Protein AF-A0A9P6A1K6-F1 (afdb_monomer)

pLDDT: mean 85.77, std 7.48, range [59.31, 94.5]

Structure (mmCIF, N/CA/C/O backbone):
data_AF-A0A9P6A1K6-F1
#
_entry.id   AF-A0A9P6A1K6-F1
#
loop_
_atom_site.group_PDB
_atom_site.id
_atom_site.type_symbol
_atom_site.label_atom_id
_atom_site.label_alt_id
_atom_site.label_comp_id
_atom_site.label_asym_id
_atom_site.label_entity_id
_atom_site.label_seq_id
_atom_site.pdbx_PDB_ins_code
_atom_site.Cartn_x
_atom_site.Cartn_y
_atom_site.Cartn_z
_atom_site.occupancy
_atom_site.B_iso_or_equiv
_atom_site.auth_seq_id
_atom_site.auth_comp_id
_atom_site.auth_asym_id
_atom_site.auth_atom_id
_atom_site.pdbx_PDB_model_num
ATOM 1 N N . ASN A 1 1 ? -10.430 0.995 -5.523 1.00 59.31 1 ASN A N 1
ATOM 2 C CA . ASN A 1 1 ? -11.900 1.054 -5.713 1.00 59.31 1 ASN A CA 1
ATOM 3 C C . ASN A 1 1 ? -12.663 -0.144 -5.163 1.00 59.31 1 ASN A C 1
ATOM 5 O O . ASN A 1 1 ? -13.400 0.080 -4.221 1.00 59.31 1 ASN A O 1
ATOM 9 N N . ASN A 1 2 ? -12.491 -1.388 -5.627 1.00 66.38 2 ASN A N 1
ATOM 10 C CA . ASN A 1 2 ? -13.352 -2.504 -5.169 1.00 66.38 2 ASN A CA 1
ATOM 11 C C . ASN A 1 2 ? -13.404 -2.701 -3.638 1.00 66.38 2 ASN A C 1
ATOM 13 O O . ASN A 1 2 ? -14.493 -2.861 -3.090 1.00 66.38 2 ASN A O 1
ATOM 17 N N . LEU A 1 3 ? -12.265 -2.576 -2.944 1.00 67.25 3 LEU A N 1
ATOM 18 C CA . LEU A 1 3 ? -12.184 -2.677 -1.479 1.00 67.25 3 LEU A CA 1
ATOM 19 C C . LEU A 1 3 ? -12.975 -1.579 -0.734 1.00 67.25 3 LEU A C 1
ATOM 21 O O . LEU A 1 3 ? -13.495 -1.825 0.346 1.00 67.25 3 LEU A O 1
ATOM 25 N N . PHE A 1 4 ? -13.099 -0.390 -1.332 1.00 63.16 4 PHE A N 1
ATOM 26 C CA . PHE A 1 4 ? -13.762 0.793 -0.759 1.00 63.16 4 PHE A CA 1
ATOM 27 C C . PHE A 1 4 ? -15.208 0.963 -1.260 1.00 63.16 4 PHE A C 1
ATOM 29 O O . PHE A 1 4 ? -15.877 1.940 -0.943 1.00 63.16 4 PHE A O 1
ATOM 36 N N . THR A 1 5 ? -15.704 0.011 -2.055 1.00 66.56 5 THR A N 1
ATOM 37 C CA . THR A 1 5 ? -17.089 -0.021 -2.554 1.00 66.56 5 THR A CA 1
ATOM 38 C C . THR A 1 5 ? -17.897 -1.097 -1.824 1.00 66.56 5 THR A C 1
ATOM 40 O O . THR A 1 5 ? -17.340 -1.851 -1.031 1.00 66.56 5 THR A O 1
ATOM 43 N N . GLY A 1 6 ? -19.213 -1.172 -2.062 1.00 62.38 6 GLY A N 1
ATOM 44 C CA . GLY A 1 6 ? -20.190 -1.937 -1.262 1.00 62.38 6 GLY A CA 1
ATOM 45 C C . GLY A 1 6 ? -19.872 -3.408 -0.940 1.00 62.38 6 GLY A C 1
ATOM 46 O O . GLY A 1 6 ? -20.467 -3.945 -0.013 1.00 62.38 6 GLY A O 1
ATOM 47 N N . VAL A 1 7 ? -18.919 -4.039 -1.634 1.00 68.06 7 VAL A N 1
ATOM 48 C CA . VAL A 1 7 ? -18.429 -5.396 -1.338 1.00 68.06 7 VAL A CA 1
ATOM 49 C C . VAL A 1 7 ? -17.591 -5.440 -0.046 1.00 68.06 7 VAL A C 1
ATOM 51 O O . VAL A 1 7 ? -17.625 -6.446 0.654 1.00 68.06 7 VAL A O 1
ATOM 54 N N . ARG A 1 8 ? -16.876 -4.355 0.311 1.00 79.31 8 ARG A N 1
ATOM 55 C CA . ARG A 1 8 ? -16.039 -4.188 1.530 1.00 79.31 8 ARG A CA 1
ATOM 56 C C . ARG A 1 8 ? -15.024 -5.310 1.807 1.00 79.31 8 ARG A C 1
ATOM 58 O O . ARG A 1 8 ? -14.459 -5.379 2.900 1.00 79.31 8 ARG A O 1
ATOM 65 N N . GLN A 1 9 ? -14.808 -6.192 0.838 1.00 84.38 9 GLN A N 1
ATOM 66 C CA . GLN A 1 9 ? -13.976 -7.382 0.929 1.00 84.38 9 GLN A CA 1
ATOM 67 C C . GLN A 1 9 ? -13.363 -7.665 -0.443 1.00 84.38 9 GLN A C 1
ATOM 69 O O . GLN A 1 9 ? -13.991 -7.424 -1.476 1.00 84.38 9 GLN A O 1
ATOM 74 N N . LEU A 1 10 ? -12.137 -8.172 -0.456 1.00 85.94 10 LEU A N 1
ATOM 75 C CA . LEU A 1 10 ? -11.427 -8.601 -1.651 1.00 85.94 10 LEU A CA 1
ATOM 76 C C . LEU A 1 10 ? -10.762 -9.947 -1.370 1.00 85.94 10 LEU A C 1
ATOM 78 O O . LEU A 1 10 ? -10.143 -10.132 -0.325 1.00 85.94 10 LEU A O 1
ATOM 82 N N . VAL A 1 11 ? -10.912 -10.889 -2.296 1.00 85.00 11 VAL A N 1
ATOM 83 C CA . VAL A 1 11 ? -10.236 -12.186 -2.230 1.00 85.00 11 VAL A CA 1
ATOM 84 C C . VAL A 1 11 ? -8.975 -12.092 -3.075 1.00 85.00 11 VAL A C 1
ATOM 86 O O . VAL A 1 11 ? -9.041 -11.655 -4.221 1.00 85.00 11 VAL A O 1
ATOM 89 N N . LEU A 1 12 ? -7.839 -12.471 -2.496 1.00 84.88 12 LEU A N 1
ATOM 90 C CA . LEU A 1 12 ? -6.554 -12.556 -3.179 1.00 84.88 12 LEU A CA 1
ATOM 91 C C . LEU A 1 12 ? -5.970 -13.948 -2.930 1.00 84.88 12 LEU A C 1
ATOM 93 O O . LEU A 1 12 ? -5.401 -14.217 -1.867 1.00 84.88 12 LEU A O 1
ATOM 97 N N . GLY A 1 13 ? -6.160 -14.859 -3.887 1.00 83.69 13 GLY A N 1
ATOM 98 C CA . GLY A 1 13 ? -5.856 -16.278 -3.696 1.00 83.69 13 GLY A CA 1
ATOM 99 C C . GLY A 1 13 ? -6.589 -16.851 -2.475 1.00 83.69 13 GLY A C 1
ATOM 100 O O . GLY A 1 13 ? -7.814 -16.828 -2.413 1.00 83.69 13 GLY A O 1
ATOM 101 N N . ASN A 1 14 ? -5.835 -17.323 -1.477 1.00 85.88 14 ASN A N 1
ATOM 102 C CA . ASN A 1 14 ? -6.380 -17.874 -0.225 1.00 85.88 14 ASN A CA 1
ATOM 103 C C . ASN A 1 14 ? -6.541 -16.836 0.899 1.00 85.88 14 ASN A C 1
ATOM 105 O O . ASN A 1 14 ? -6.865 -17.201 2.031 1.00 85.88 14 ASN A O 1
ATOM 109 N N . HIS A 1 15 ? -6.287 -15.557 0.625 1.00 87.94 15 HIS A N 1
ATOM 110 C CA . HIS A 1 15 ? -6.389 -14.502 1.623 1.00 87.94 15 HIS A CA 1
ATOM 111 C C . HIS A 1 15 ? -7.641 -13.662 1.406 1.00 87.94 15 HIS A C 1
ATOM 113 O 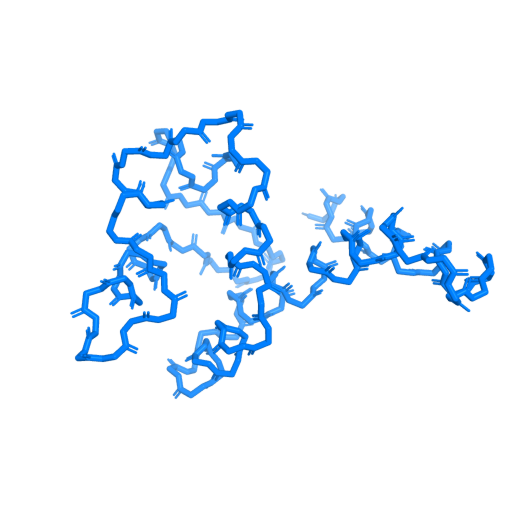O . HIS A 1 15 ? -7.945 -13.258 0.283 1.00 87.94 15 HIS A O 1
ATOM 119 N N . LEU A 1 16 ? -8.336 -13.356 2.502 1.00 87.38 16 LEU A N 1
ATOM 120 C CA . LEU A 1 16 ? -9.424 -12.391 2.493 1.00 87.38 16 LEU A CA 1
ATOM 121 C C . LEU A 1 16 ? -8.936 -11.060 3.057 1.00 87.38 16 LEU A C 1
ATOM 123 O O . LEU A 1 16 ? -8.349 -11.008 4.138 1.00 87.38 16 LEU A O 1
ATOM 127 N N . ILE A 1 17 ? -9.183 -9.999 2.304 1.00 90.88 17 ILE A N 1
ATOM 128 C CA . ILE A 1 17 ? -8.801 -8.634 2.630 1.00 90.88 17 ILE A CA 1
ATOM 129 C C . ILE A 1 17 ? -10.082 -7.868 2.915 1.00 90.88 17 ILE A C 1
ATOM 131 O O . ILE A 1 17 ? -10.987 -7.838 2.084 1.00 90.88 17 ILE A O 1
ATOM 135 N N . TYR A 1 18 ? -10.168 -7.248 4.084 1.00 90.38 18 TYR A N 1
ATOM 136 C CA . TYR A 1 18 ? -11.351 -6.517 4.517 1.00 90.38 18 TYR A CA 1
ATOM 137 C C . TYR A 1 18 ? -11.094 -5.017 4.495 1.00 90.38 18 TYR A C 1
ATOM 139 O O . TYR A 1 18 ? -10.036 -4.547 4.907 1.00 90.38 18 TYR A O 1
ATOM 147 N N . TYR A 1 19 ? -12.113 -4.253 4.113 1.00 88.75 19 TYR A N 1
ATOM 148 C CA . TYR A 1 19 ? -12.115 -2.798 4.252 1.00 88.75 19 TYR A CA 1
ATOM 149 C C . TYR A 1 19 ? -11.799 -2.358 5.690 1.00 88.75 19 TYR A C 1
ATOM 151 O O . TYR A 1 19 ? -11.065 -1.395 5.894 1.00 88.75 19 TYR A O 1
ATOM 159 N N . GLU A 1 20 ? -12.296 -3.098 6.688 1.00 88.50 20 GLU A N 1
ATOM 160 C CA . GLU A 1 20 ? -12.071 -2.769 8.098 1.00 88.50 20 GLU A CA 1
ATOM 161 C C . GLU A 1 20 ? -10.585 -2.788 8.477 1.00 88.50 20 GLU A C 1
ATOM 163 O O . GLU A 1 20 ? -10.167 -1.974 9.290 1.00 88.50 20 GLU A O 1
ATOM 168 N N . GLN A 1 21 ? -9.775 -3.646 7.843 1.00 90.06 21 GLN A N 1
ATOM 169 C CA . GLN A 1 21 ? -8.334 -3.696 8.100 1.00 90.06 21 GLN A CA 1
ATOM 170 C C . GLN A 1 21 ? -7.632 -2.416 7.658 1.00 90.06 21 GLN A C 1
ATOM 172 O O . GLN A 1 21 ? -6.684 -2.005 8.309 1.00 90.06 21 GLN A O 1
ATOM 177 N N . VAL A 1 22 ? -8.087 -1.788 6.569 1.00 88.50 22 VAL A N 1
ATOM 178 C CA . VAL A 1 22 ? -7.560 -0.496 6.102 1.00 88.50 22 VAL 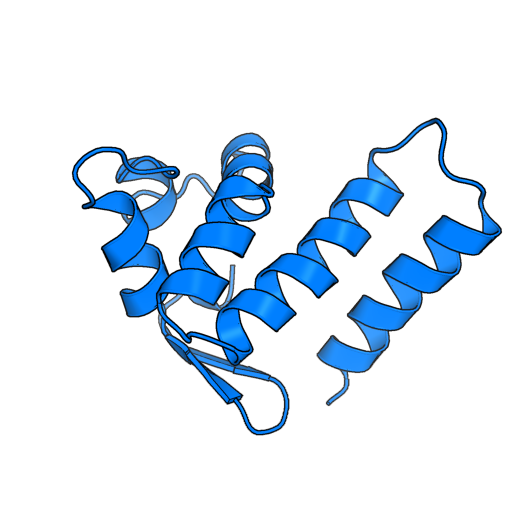A CA 1
ATOM 179 C C . VAL A 1 22 ? -8.125 0.640 6.948 1.00 88.50 22 VAL A C 1
ATOM 181 O O . VAL A 1 22 ? -7.400 1.553 7.335 1.00 88.50 22 VAL A O 1
ATOM 184 N N . ARG A 1 23 ? -9.411 0.559 7.303 1.00 89.31 23 ARG A N 1
ATOM 185 C CA . ARG A 1 23 ? -10.061 1.534 8.179 1.00 89.31 23 ARG A CA 1
ATOM 186 C C . ARG A 1 23 ? -9.386 1.617 9.540 1.00 89.31 23 ARG A C 1
ATOM 188 O O . ARG A 1 23 ? -9.132 2.726 9.992 1.00 89.31 23 ARG A O 1
ATOM 195 N N . SER A 1 24 ? -9.028 0.495 10.162 1.00 87.88 24 SER A N 1
ATOM 196 C CA . SER A 1 24 ? -8.319 0.506 11.445 1.00 87.88 24 SER A CA 1
ATOM 197 C C . SER A 1 24 ? -6.974 1.234 11.374 1.00 87.88 24 SER A C 1
ATOM 199 O O . SER A 1 24 ? -6.609 1.893 12.342 1.00 87.88 24 SER A O 1
ATOM 201 N N . MET A 1 25 ? -6.278 1.200 10.229 1.00 86.56 25 MET A N 1
ATOM 202 C CA . MET A 1 25 ? -4.999 1.909 10.055 1.00 86.56 25 MET A CA 1
ATOM 203 C C . MET A 1 25 ? -5.166 3.427 10.150 1.00 86.56 25 MET A C 1
ATOM 205 O O . MET A 1 25 ? -4.327 4.104 10.736 1.00 86.56 25 MET A O 1
ATOM 209 N N . ALA A 1 26 ? -6.271 3.959 9.618 1.00 87.69 26 ALA A N 1
ATOM 210 C CA . ALA A 1 26 ? -6.558 5.393 9.622 1.00 87.69 26 ALA A CA 1
ATOM 211 C C . ALA A 1 26 ? -6.944 5.949 11.009 1.00 87.69 26 ALA A C 1
ATOM 213 O O . ALA A 1 26 ? -6.959 7.163 11.199 1.00 87.69 26 ALA A O 1
ATOM 214 N N . TYR A 1 27 ? -7.261 5.080 11.977 1.00 86.69 27 TYR A N 1
ATOM 215 C CA . TYR A 1 27 ? -7.646 5.461 13.344 1.00 86.69 27 TYR A CA 1
ATOM 216 C C . TYR A 1 27 ? -6.556 5.191 14.398 1.00 86.69 27 TYR A C 1
ATOM 218 O O . TYR A 1 27 ? -6.809 5.359 15.592 1.00 86.69 27 TYR A O 1
ATOM 226 N N . ASN A 1 28 ? -5.352 4.787 13.986 1.00 82.12 28 ASN A N 1
ATOM 227 C CA . ASN A 1 28 ? -4.217 4.619 14.897 1.00 82.12 28 ASN A CA 1
ATOM 228 C C . ASN A 1 28 ? -3.718 5.962 15.466 1.00 82.12 28 ASN A C 1
ATOM 230 O O . ASN A 1 28 ? -4.063 7.028 14.964 1.00 82.12 28 ASN A O 1
ATOM 234 N N . GLN A 1 29 ? -2.902 5.914 16.530 1.00 70.12 29 GLN A N 1
ATOM 235 C CA . GLN A 1 29 ? -2.356 7.118 17.187 1.00 70.12 29 GLN A CA 1
ATOM 236 C C . GLN A 1 29 ? -1.463 7.968 16.270 1.00 70.12 29 GLN A C 1
ATOM 238 O O . GLN A 1 29 ? -1.460 9.188 16.412 1.00 70.12 29 GLN A O 1
ATOM 243 N N . ASP A 1 30 ? -0.748 7.333 15.340 1.00 75.75 30 ASP A N 1
ATOM 244 C CA . ASP A 1 30 ? 0.017 7.986 14.274 1.00 75.75 30 ASP A CA 1
ATOM 245 C C . ASP A 1 30 ? -0.362 7.319 12.943 1.00 75.75 30 ASP A C 1
ATOM 247 O O . ASP A 1 30 ? 0.266 6.339 12.529 1.00 75.75 30 ASP A O 1
ATOM 251 N N . PRO A 1 31 ? -1.507 7.705 12.355 1.00 75.88 31 PRO A N 1
ATOM 252 C CA . PRO A 1 31 ? -2.083 6.948 11.268 1.00 75.88 31 PRO A CA 1
ATOM 253 C C . PRO A 1 31 ? -1.367 7.301 9.954 1.00 75.88 31 PRO A C 1
ATOM 255 O O . PRO A 1 31 ? -1.340 8.467 9.555 1.00 75.88 31 PRO A O 1
ATOM 258 N N . PRO A 1 32 ? -0.849 6.303 9.220 1.00 74.44 32 PRO A N 1
ATOM 259 C CA . PRO A 1 32 ? -0.249 6.516 7.899 1.00 74.44 32 PRO A CA 1
ATOM 260 C C . PRO A 1 32 ? -1.266 6.936 6.820 1.00 74.44 32 PRO A C 1
ATOM 262 O O . PRO A 1 32 ? -0.883 7.291 5.705 1.00 74.44 32 PRO A O 1
ATOM 265 N N . LEU A 1 33 ? -2.563 6.894 7.142 1.00 85.88 33 LEU A N 1
ATOM 266 C CA . LEU A 1 33 ? -3.674 7.290 6.281 1.00 85.88 33 LEU A CA 1
ATOM 267 C C . LEU A 1 33 ? -4.577 8.286 6.986 1.00 85.88 33 LEU A C 1
ATOM 269 O O . LEU A 1 33 ? -4.882 8.136 8.169 1.00 85.88 33 LEU A O 1
ATOM 273 N N . TYR A 1 34 ? -5.099 9.255 6.240 1.00 85.44 34 TYR A N 1
ATOM 274 C CA . TYR A 1 34 ? -6.144 10.110 6.776 1.00 85.44 34 TYR A CA 1
ATOM 275 C C . TYR A 1 34 ? -7.477 9.364 6.796 1.00 85.44 34 TYR A C 1
ATOM 277 O O . TYR A 1 34 ? -7.816 8.632 5.871 1.00 85.44 34 TYR A O 1
ATOM 285 N N . VAL A 1 35 ? -8.306 9.623 7.809 1.00 85.81 35 VAL A N 1
ATOM 286 C CA . VAL A 1 35 ? -9.683 9.093 7.872 1.00 85.81 35 VAL A CA 1
ATOM 287 C C . VAL A 1 35 ? -10.474 9.438 6.603 1.00 85.81 35 VAL A C 1
ATOM 289 O O . VAL A 1 35 ? -11.302 8.654 6.142 1.00 85.81 35 VAL A O 1
ATOM 292 N N . TRP A 1 36 ? -10.195 10.598 6.002 1.00 85.44 36 TRP A N 1
ATOM 293 C CA . TRP A 1 36 ? -10.826 11.030 4.755 1.00 85.44 36 TRP A CA 1
ATOM 294 C C . TRP A 1 36 ? -10.393 10.197 3.546 1.00 85.44 36 TRP A C 1
ATOM 296 O O . TRP A 1 36 ? -11.231 9.959 2.683 1.00 85.44 36 TRP A O 1
ATOM 306 N N . ASP A 1 37 ? -9.166 9.667 3.535 1.00 84.12 37 ASP A N 1
ATOM 307 C CA . ASP A 1 37 ? -8.683 8.758 2.484 1.00 84.12 37 ASP A CA 1
ATOM 308 C C . ASP A 1 37 ? -9.441 7.413 2.498 1.00 84.12 37 ASP A C 1
ATOM 310 O O . ASP A 1 37 ? -9.369 6.650 1.538 1.00 84.12 37 ASP A O 1
ATOM 314 N N . VAL A 1 38 ? -10.180 7.108 3.574 1.00 84.12 38 VAL A N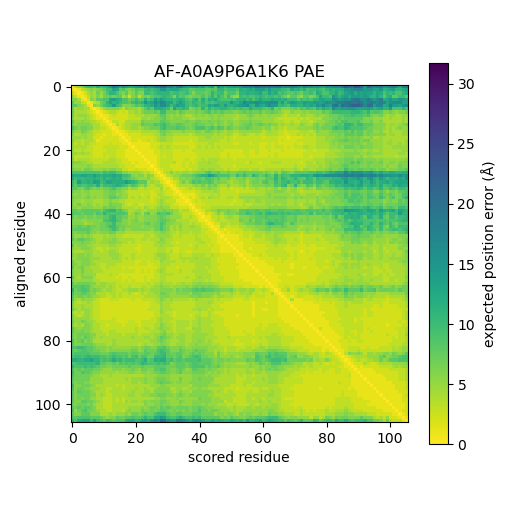 1
ATOM 315 C CA . VAL A 1 38 ? -10.892 5.834 3.751 1.00 84.12 38 VAL A CA 1
ATOM 316 C C . VAL A 1 38 ? -12.415 6.005 3.751 1.00 84.12 38 VAL A C 1
ATOM 318 O O . VAL A 1 38 ? -13.102 5.328 2.989 1.00 84.12 38 VAL A O 1
ATOM 321 N N . GLU A 1 39 ? -12.969 6.906 4.572 1.00 82.88 39 GLU A N 1
ATOM 322 C CA . GLU A 1 39 ? -14.428 7.057 4.733 1.00 82.88 39 GLU A CA 1
ATOM 323 C C . GLU A 1 39 ? -15.073 8.021 3.728 1.00 82.88 39 GLU A C 1
ATOM 325 O O . GLU A 1 39 ? -16.249 7.869 3.391 1.00 82.88 39 GLU A O 1
ATOM 330 N N . LYS A 1 40 ? -14.323 9.019 3.251 1.00 81.69 40 LYS A N 1
ATOM 331 C CA . LYS A 1 40 ? -14.768 10.009 2.258 1.00 81.69 40 LYS A CA 1
ATOM 332 C C . LYS A 1 40 ? -13.804 10.043 1.082 1.00 81.69 40 LYS A C 1
ATOM 334 O O . LYS A 1 40 ? -13.385 11.116 0.656 1.00 81.69 40 LYS A O 1
ATOM 339 N N . LEU A 1 41 ? -13.463 8.850 0.600 1.00 78.19 41 LEU A N 1
ATOM 340 C CA . LEU A 1 41 ? -12.521 8.672 -0.491 1.00 78.19 41 LEU A CA 1
ATOM 341 C C . LEU A 1 41 ? -12.947 9.524 -1.692 1.00 78.19 41 LEU A C 1
ATOM 343 O O . LEU A 1 41 ? -13.984 9.272 -2.313 1.00 78.19 41 LEU A O 1
ATOM 347 N N . ASP A 1 42 ? -12.127 10.518 -2.019 1.00 80.81 42 ASP A N 1
ATOM 348 C CA . ASP A 1 42 ? -12.201 11.181 -3.308 1.00 80.81 42 ASP A CA 1
ATOM 349 C C . ASP A 1 42 ? -11.602 10.233 -4.349 1.00 80.81 42 ASP A C 1
ATOM 351 O O . ASP A 1 42 ? -10.395 10.004 -4.393 1.00 80.81 42 ASP A O 1
ATOM 355 N N . HIS A 1 43 ? -12.460 9.641 -5.178 1.00 77.62 43 HIS A N 1
ATOM 356 C CA . HIS A 1 43 ? -12.041 8.693 -6.212 1.00 77.62 43 HIS A CA 1
ATOM 357 C C . HIS A 1 43 ? -11.175 9.327 -7.313 1.00 77.62 43 HIS A C 1
ATOM 359 O O . HIS A 1 43 ? -10.688 8.592 -8.172 1.00 77.62 43 HIS A O 1
ATOM 365 N N . GLN A 1 44 ? -11.022 10.654 -7.316 1.00 81.44 44 GLN A N 1
ATOM 366 C CA . GLN A 1 44 ? -10.144 11.394 -8.218 1.00 81.44 44 GLN A CA 1
ATOM 367 C C . GLN A 1 44 ? -8.830 11.828 -7.548 1.00 81.44 44 GLN A C 1
ATOM 369 O O . GLN A 1 44 ? -7.946 12.323 -8.246 1.00 81.44 44 GLN A O 1
ATOM 374 N N . ASP A 1 45 ? -8.674 11.648 -6.228 1.00 82.75 45 ASP A N 1
ATOM 375 C CA . ASP A 1 45 ? -7.421 11.954 -5.533 1.00 82.75 45 ASP A CA 1
ATOM 376 C C . ASP A 1 45 ? -6.421 10.800 -5.681 1.00 82.75 45 ASP A C 1
ATOM 378 O O . ASP A 1 45 ? -6.330 9.895 -4.847 1.00 82.75 45 ASP A O 1
ATOM 382 N N . ASP A 1 46 ? -5.611 10.862 -6.735 1.00 80.31 46 ASP A N 1
ATOM 383 C CA . ASP A 1 46 ? -4.509 9.920 -6.944 1.00 80.31 46 ASP A CA 1
ATOM 384 C C . ASP A 1 46 ? -3.485 9.965 -5.793 1.00 80.31 46 ASP A C 1
ATOM 386 O O . ASP A 1 46 ? -2.817 8.966 -5.515 1.00 80.31 46 ASP A O 1
ATOM 390 N N . CYS A 1 47 ? -3.387 11.079 -5.051 1.00 82.12 47 CYS A N 1
ATOM 391 C CA . CYS A 1 47 ? -2.499 11.163 -3.893 1.00 82.12 47 CYS A CA 1
ATOM 392 C C . CYS A 1 47 ? -2.986 10.277 -2.740 1.00 82.12 47 CYS A C 1
ATOM 394 O O . CYS A 1 47 ? -2.152 9.750 -2.003 1.00 82.12 47 CYS A O 1
ATOM 396 N N . ALA A 1 48 ? -4.297 10.064 -2.588 1.00 83.25 48 ALA A N 1
ATOM 397 C CA . ALA A 1 48 ? -4.839 9.117 -1.614 1.00 83.25 48 ALA A CA 1
ATOM 398 C C . ALA A 1 48 ? -4.431 7.678 -1.955 1.00 83.25 48 ALA A C 1
ATOM 400 O O . ALA A 1 48 ? -4.059 6.911 -1.066 1.00 83.25 48 ALA A O 1
ATOM 401 N N . ALA A 1 49 ? -4.413 7.325 -3.245 1.00 82.06 49 ALA A N 1
ATOM 402 C CA . ALA A 1 49 ? -3.911 6.030 -3.697 1.00 82.06 49 ALA A CA 1
ATOM 403 C C . ALA A 1 49 ? -2.404 5.877 -3.426 1.00 82.06 49 ALA A C 1
ATOM 405 O O . ALA A 1 49 ? -1.986 4.839 -2.915 1.00 82.06 49 ALA A O 1
ATOM 406 N N . VAL A 1 50 ? -1.597 6.915 -3.680 1.00 84.56 50 VAL A N 1
ATOM 407 C CA . VAL A 1 50 ? -0.153 6.903 -3.362 1.00 84.56 50 VAL A CA 1
ATOM 408 C C . VAL A 1 50 ? 0.084 6.705 -1.868 1.00 84.56 50 VAL A C 1
ATOM 410 O O . VAL A 1 50 ? 0.904 5.878 -1.478 1.00 84.56 50 VAL A O 1
ATOM 413 N N . ARG A 1 51 ? -0.654 7.432 -1.020 1.00 87.94 51 ARG A N 1
ATOM 414 C CA . ARG A 1 51 ? -0.568 7.275 0.437 1.00 87.94 51 ARG A CA 1
ATOM 415 C C . ARG A 1 51 ? -0.928 5.852 0.846 1.00 87.94 51 ARG A C 1
ATOM 417 O O . ARG A 1 51 ? -0.168 5.239 1.592 1.00 87.94 51 ARG A O 1
ATOM 424 N N . LEU A 1 52 ? -2.021 5.298 0.316 1.00 88.75 52 LEU A N 1
ATOM 425 C CA . LEU A 1 52 ? -2.476 3.931 0.597 1.00 88.75 52 LEU A CA 1
ATOM 426 C C . LEU A 1 52 ? -1.403 2.882 0.301 1.00 88.75 52 LEU A C 1
ATOM 428 O O . LEU A 1 52 ? -1.162 2.023 1.142 1.00 88.75 52 LEU A O 1
ATOM 432 N N . PHE A 1 53 ? -0.729 2.985 -0.841 1.00 89.38 53 PHE A N 1
ATOM 433 C CA . PHE A 1 53 ? 0.321 2.050 -1.250 1.00 89.38 53 PHE A CA 1
ATOM 434 C C . PHE A 1 53 ? 1.728 2.428 -0.754 1.00 89.38 53 PHE A C 1
ATOM 436 O O . PHE A 1 53 ? 2.719 1.895 -1.246 1.00 89.38 53 PHE A O 1
ATOM 443 N N . SER A 1 54 ? 1.839 3.333 0.221 1.00 89.12 54 SER A N 1
ATOM 444 C CA . SER A 1 54 ? 3.130 3.710 0.798 1.00 89.12 54 SER A CA 1
ATOM 445 C C . SER A 1 54 ? 3.782 2.568 1.587 1.00 89.12 54 SER A C 1
ATOM 447 O O . SER A 1 54 ? 3.107 1.718 2.173 1.00 89.12 54 SER A O 1
ATOM 449 N N . ALA A 1 55 ? 5.115 2.599 1.674 1.00 88.94 55 ALA A N 1
ATOM 450 C CA . ALA A 1 55 ? 5.891 1.632 2.453 1.00 88.94 55 ALA A CA 1
ATOM 451 C C . ALA A 1 55 ? 5.462 1.577 3.932 1.00 88.94 55 ALA A C 1
ATOM 453 O O . ALA A 1 55 ? 5.406 0.503 4.516 1.00 88.94 55 ALA A O 1
ATOM 454 N N . VAL A 1 56 ? 5.058 2.714 4.511 1.00 90.31 56 VAL A N 1
ATOM 455 C CA . VAL A 1 56 ? 4.597 2.783 5.907 1.00 90.31 56 VAL A CA 1
ATOM 456 C C . VAL A 1 56 ? 3.333 1.939 6.122 1.00 90.31 56 VAL A C 1
ATOM 458 O O . VAL A 1 56 ? 3.217 1.229 7.119 1.00 90.31 56 VAL A O 1
ATOM 461 N N . ASN A 1 57 ? 2.395 1.964 5.170 1.00 89.44 57 ASN A N 1
ATOM 462 C CA . ASN A 1 57 ? 1.188 1.133 5.230 1.00 89.44 57 ASN A CA 1
ATOM 463 C C . ASN A 1 57 ? 1.488 -0.353 5.036 1.00 89.44 57 ASN A C 1
ATOM 465 O O . ASN A 1 57 ? 0.829 -1.201 5.644 1.00 89.44 57 ASN A O 1
ATOM 469 N N . LEU A 1 58 ? 2.476 -0.674 4.201 1.00 91.69 58 LEU A N 1
ATOM 470 C CA . LEU A 1 58 ? 2.945 -2.042 4.020 1.00 91.69 58 LEU A CA 1
ATOM 471 C C . LEU A 1 58 ? 3.552 -2.593 5.315 1.00 91.69 58 LEU A C 1
ATOM 473 O O . LEU A 1 58 ? 3.144 -3.668 5.757 1.00 91.69 58 LEU A O 1
ATOM 477 N N . ASP A 1 59 ? 4.452 -1.844 5.951 1.00 90.50 59 ASP A N 1
ATOM 478 C CA . ASP A 1 59 ? 5.073 -2.230 7.221 1.00 90.50 59 ASP A CA 1
ATOM 479 C C . ASP A 1 59 ? 4.014 -2.435 8.306 1.00 90.50 59 ASP A C 1
ATOM 481 O O . ASP A 1 59 ? 3.987 -3.469 8.974 1.00 90.50 59 ASP A O 1
ATOM 485 N N . HIS A 1 60 ? 3.047 -1.522 8.400 1.00 89.50 60 HIS A N 1
ATOM 486 C CA . HIS A 1 60 ? 1.948 -1.654 9.349 1.00 89.50 60 HIS A CA 1
ATOM 487 C C . HIS A 1 60 ? 1.075 -2.899 9.089 1.00 89.50 60 HIS A C 1
ATOM 489 O O . HIS A 1 60 ? 0.660 -3.592 10.025 1.00 89.50 60 HIS A O 1
ATOM 495 N N . ALA A 1 61 ? 0.809 -3.233 7.820 1.00 90.50 61 ALA A N 1
ATOM 496 C CA . ALA A 1 61 ? 0.091 -4.456 7.460 1.00 90.50 61 ALA A CA 1
ATOM 497 C C . ALA A 1 61 ? 0.869 -5.726 7.858 1.00 90.50 61 ALA A C 1
ATOM 499 O O . ALA A 1 61 ? 0.252 -6.718 8.262 1.00 90.50 61 ALA A O 1
ATOM 500 N N . ILE A 1 62 ? 2.203 -5.694 7.773 1.00 90.94 62 ILE A N 1
ATOM 501 C CA . ILE A 1 62 ? 3.090 -6.782 8.204 1.00 90.94 62 ILE A CA 1
ATOM 502 C C . ILE A 1 62 ? 3.068 -6.918 9.731 1.00 90.94 62 ILE A C 1
ATOM 504 O O . ILE A 1 62 ? 2.865 -8.025 10.233 1.00 90.94 62 ILE A O 1
ATOM 508 N N . GLU A 1 63 ? 3.201 -5.815 10.470 1.00 90.31 63 GLU A N 1
ATOM 509 C CA . GLU A 1 63 ? 3.158 -5.795 11.940 1.00 90.31 63 GLU A CA 1
ATOM 510 C C . GLU A 1 63 ? 1.837 -6.347 12.488 1.00 90.31 63 GLU A C 1
ATOM 512 O O . GLU A 1 63 ? 1.821 -7.137 13.433 1.00 90.31 63 GLU A O 1
ATOM 517 N N . CYS A 1 64 ? 0.720 -6.008 11.842 1.00 86.62 64 CYS A N 1
ATOM 518 C CA . CYS A 1 64 ? -0.608 -6.508 12.196 1.00 86.62 64 CYS A CA 1
ATOM 519 C C . CYS A 1 64 ? -0.884 -7.942 11.701 1.00 86.62 64 CYS A C 1
ATOM 521 O O . CYS A 1 64 ? -2.002 -8.437 11.841 1.00 86.62 64 CYS A O 1
ATOM 523 N N . SER A 1 65 ? 0.106 -8.631 11.118 1.00 88.38 65 SER A N 1
ATOM 524 C CA . SER A 1 65 ? -0.024 -9.991 10.570 1.00 88.38 65 SER A CA 1
ATOM 525 C C . SER A 1 65 ? -1.130 -10.135 9.512 1.00 88.38 65 SER A C 1
ATOM 527 O O . SER A 1 65 ? -1.699 -11.211 9.315 1.00 88.38 65 SER A O 1
ATOM 529 N N . HIS A 1 66 ? -1.433 -9.061 8.781 1.00 89.44 66 HIS A N 1
ATOM 530 C CA . HIS A 1 66 ? -2.406 -9.057 7.694 1.00 89.44 66 HIS A CA 1
ATOM 531 C C . HIS A 1 66 ? -1.737 -9.447 6.371 1.00 89.44 66 HIS A C 1
ATOM 533 O O . HIS A 1 66 ? -1.670 -8.649 5.440 1.00 89.44 66 HIS A O 1
ATOM 539 N N . SER A 1 67 ? -1.255 -10.689 6.261 1.00 89.94 67 SER A N 1
ATOM 540 C CA . SER A 1 67 ? -0.440 -11.143 5.119 1.00 89.94 67 SER A CA 1
ATOM 541 C C . SER A 1 67 ? -1.097 -10.887 3.759 1.00 89.94 67 SER A C 1
ATOM 543 O O . SER A 1 67 ? -0.429 -10.442 2.834 1.00 89.94 67 SER A O 1
ATOM 545 N N . GLY A 1 68 ? -2.413 -11.097 3.643 1.00 91.19 68 GLY A N 1
ATOM 546 C CA . GLY A 1 68 ? -3.150 -10.806 2.409 1.00 91.19 68 GLY A CA 1
ATOM 547 C C . GLY A 1 68 ? -3.134 -9.327 2.029 1.00 91.19 68 GLY A C 1
ATOM 548 O O . GLY A 1 68 ? -2.916 -8.991 0.868 1.00 91.19 68 GLY A O 1
ATOM 549 N N . LEU A 1 69 ? -3.322 -8.444 3.012 1.00 91.38 69 LEU A N 1
ATOM 550 C CA . LEU A 1 69 ? -3.300 -6.999 2.804 1.00 91.38 69 LEU A CA 1
ATOM 551 C C . LEU A 1 69 ? -1.882 -6.503 2.498 1.00 91.38 69 LEU A C 1
ATOM 553 O O . LEU A 1 69 ? -1.719 -5.664 1.622 1.00 91.38 69 LEU A O 1
ATOM 557 N N . ALA A 1 70 ? -0.862 -7.064 3.152 1.00 92.62 70 ALA A N 1
ATOM 558 C CA . ALA A 1 70 ? 0.537 -6.759 2.863 1.00 92.62 70 ALA A CA 1
ATOM 559 C C . ALA A 1 70 ? 0.918 -7.163 1.428 1.00 92.62 70 ALA A C 1
ATOM 561 O O . ALA A 1 70 ? 1.473 -6.357 0.689 1.00 92.62 70 ALA A O 1
ATOM 562 N N . ILE A 1 71 ? 0.551 -8.376 0.991 1.00 92.12 71 ILE A N 1
ATOM 563 C CA . ILE A 1 71 ? 0.766 -8.819 -0.397 1.00 92.12 71 ILE A CA 1
ATOM 564 C C . ILE A 1 71 ? 0.026 -7.896 -1.369 1.00 92.12 71 ILE A C 1
ATOM 566 O O . ILE A 1 71 ? 0.585 -7.505 -2.390 1.00 92.12 71 ILE A O 1
ATOM 570 N N . PHE A 1 72 ? -1.213 -7.518 -1.051 1.00 91.75 72 PHE A N 1
ATOM 571 C CA . PHE A 1 72 ? -1.991 -6.595 -1.870 1.00 91.75 72 PHE A CA 1
ATOM 572 C C . PHE A 1 72 ? -1.324 -5.219 -1.990 1.00 91.75 72 PHE A C 1
ATOM 574 O O . PHE A 1 72 ? -1.171 -4.719 -3.103 1.00 91.75 72 PHE A O 1
ATOM 581 N N . PHE A 1 73 ? -0.892 -4.621 -0.877 1.00 93.19 73 PHE A N 1
ATOM 582 C CA . PHE A 1 73 ? -0.193 -3.338 -0.897 1.00 93.19 73 PHE A CA 1
ATOM 583 C C . PHE A 1 73 ? 1.117 -3.411 -1.669 1.00 93.19 73 PHE A C 1
ATOM 585 O O . PHE A 1 73 ? 1.370 -2.536 -2.489 1.00 93.19 73 PHE A O 1
ATOM 592 N N . PHE A 1 74 ? 1.896 -4.474 -1.482 1.00 92.94 74 PHE A N 1
ATOM 593 C CA . PHE A 1 74 ? 3.141 -4.669 -2.213 1.00 92.94 74 PHE A CA 1
ATOM 594 C C . PHE A 1 74 ? 2.898 -4.800 -3.722 1.00 92.94 74 PHE A C 1
ATOM 596 O O . PHE A 1 74 ? 3.393 -4.000 -4.502 1.00 92.94 74 PHE A O 1
ATOM 603 N N . VAL A 1 75 ? 2.078 -5.761 -4.155 1.00 91.88 75 VAL A N 1
ATOM 604 C CA . VAL A 1 75 ? 1.895 -6.062 -5.586 1.00 91.88 75 VAL A CA 1
ATOM 605 C C . VAL A 1 75 ? 1.320 -4.872 -6.358 1.00 91.88 75 VAL A C 1
ATOM 607 O O . VAL A 1 75 ? 1.790 -4.560 -7.453 1.00 91.88 75 VAL A O 1
ATOM 610 N N . PHE A 1 76 ? 0.297 -4.208 -5.815 1.00 90.06 76 PHE A N 1
ATOM 611 C CA . PHE A 1 76 ? -0.334 -3.077 -6.497 1.00 90.06 76 PHE A CA 1
ATOM 612 C C . PHE A 1 76 ? 0.434 -1.764 -6.303 1.00 90.06 76 PHE A C 1
ATOM 614 O O . PHE A 1 76 ? 0.400 -0.927 -7.205 1.00 90.06 76 PHE A O 1
ATOM 621 N N . GLY A 1 77 ? 1.162 -1.607 -5.194 1.00 90.88 77 GLY A N 1
ATOM 622 C CA . GLY A 1 77 ? 2.079 -0.489 -4.981 1.00 90.88 77 GLY A CA 1
ATOM 623 C C . GLY A 1 77 ? 3.249 -0.511 -5.959 1.00 90.88 77 GLY A C 1
ATOM 624 O O . GLY A 1 77 ? 3.492 0.488 -6.625 1.00 90.88 77 GLY A O 1
ATOM 625 N N . GLU A 1 7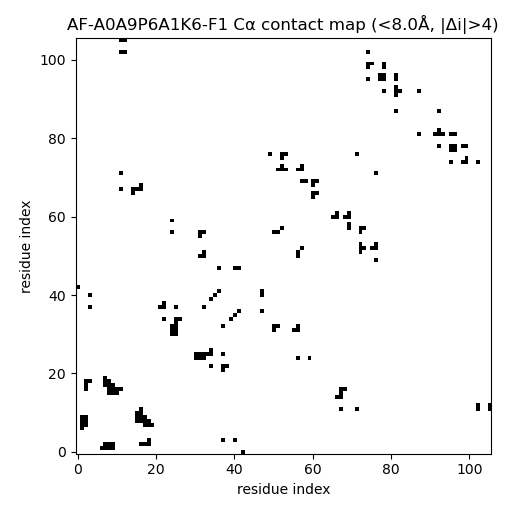8 ? 3.885 -1.668 -6.152 1.00 90.94 78 GLU A N 1
ATOM 626 C CA . GLU A 1 78 ? 4.968 -1.846 -7.132 1.00 90.94 78 GLU A CA 1
ATOM 627 C C . GLU A 1 78 ? 4.485 -1.601 -8.566 1.00 90.94 78 GLU A C 1
ATOM 629 O O . GLU A 1 78 ? 5.179 -0.983 -9.367 1.00 90.94 78 GLU A O 1
ATOM 634 N N . ALA A 1 79 ? 3.273 -2.048 -8.913 1.00 90.44 79 ALA A N 1
ATOM 635 C CA . ALA A 1 79 ? 2.708 -1.760 -10.228 1.00 90.44 79 ALA A CA 1
ATOM 636 C C . ALA A 1 79 ? 2.485 -0.258 -10.436 1.00 90.44 79 ALA A C 1
ATOM 638 O O . ALA A 1 79 ? 2.722 0.248 -11.530 1.00 90.44 79 ALA A O 1
ATOM 639 N N . TYR A 1 80 ? 2.043 0.457 -9.401 1.00 88.00 80 TYR A N 1
ATOM 640 C CA . TYR A 1 80 ? 1.884 1.904 -9.456 1.00 88.00 80 TYR A CA 1
ATOM 641 C C . TYR A 1 80 ? 3.235 2.624 -9.575 1.00 88.00 80 TYR A C 1
ATOM 643 O O . TYR A 1 80 ? 3.390 3.487 -10.441 1.00 88.00 80 TYR A O 1
ATOM 651 N N . ASP A 1 81 ? 4.228 2.225 -8.777 1.00 88.75 81 ASP A N 1
ATOM 652 C CA . ASP A 1 81 ? 5.585 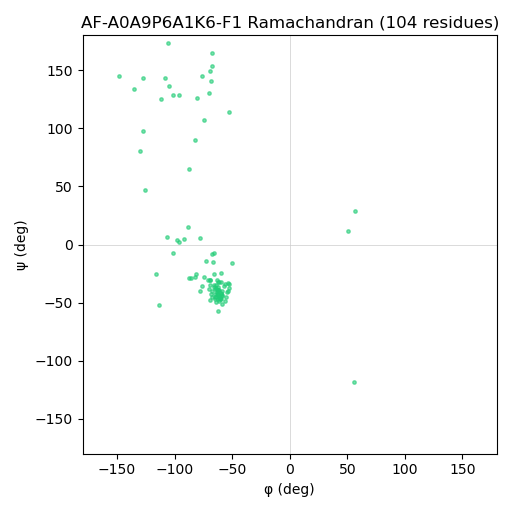2.774 -8.834 1.00 88.75 81 ASP A CA 1
ATOM 653 C C . ASP A 1 81 ? 6.243 2.516 -10.198 1.00 88.75 81 ASP A C 1
ATOM 655 O O . ASP A 1 81 ? 6.829 3.420 -10.790 1.00 88.75 81 ASP A O 1
ATOM 659 N N . ALA A 1 82 ? 6.034 1.335 -10.788 1.00 90.75 82 ALA A N 1
ATOM 660 C CA . ALA A 1 82 ? 6.482 1.021 -12.143 1.00 90.75 82 ALA A CA 1
ATOM 661 C C . ALA A 1 82 ? 5.930 1.994 -13.200 1.00 90.75 82 ALA A C 1
ATOM 663 O O . ALA A 1 82 ? 6.638 2.315 -14.155 1.00 90.75 82 ALA A O 1
ATOM 664 N N . TYR A 1 83 ? 4.687 2.463 -13.042 1.00 8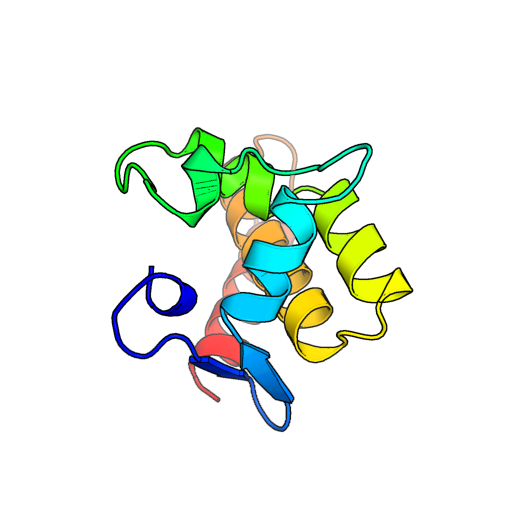6.25 83 TYR A N 1
ATOM 665 C CA . TYR A 1 83 ? 4.080 3.444 -13.946 1.00 86.25 83 TYR A CA 1
ATOM 666 C C . TYR A 1 83 ? 4.600 4.868 -13.724 1.00 86.25 83 TYR A C 1
ATOM 668 O O . TYR A 1 83 ? 4.716 5.620 -14.692 1.00 86.25 83 TYR A O 1
ATOM 676 N N . GLN A 1 84 ? 4.884 5.256 -12.478 1.00 86.75 84 GLN A N 1
ATOM 677 C CA . GLN A 1 84 ? 5.339 6.612 -12.153 1.00 86.75 84 GLN A CA 1
ATOM 678 C C . GLN A 1 84 ? 6.849 6.802 -12.294 1.00 86.75 84 GLN A C 1
ATOM 680 O O . GLN A 1 84 ? 7.315 7.912 -12.554 1.00 86.75 84 GLN A O 1
ATOM 685 N N . SER A 1 85 ? 7.625 5.741 -12.105 1.00 86.75 85 SER A N 1
ATOM 686 C CA . SER A 1 85 ? 9.072 5.836 -12.058 1.00 86.75 85 SER A CA 1
ATOM 687 C C . SER A 1 85 ? 9.672 6.157 -13.423 1.00 86.75 85 SER A C 1
ATOM 689 O O . SER A 1 85 ? 9.425 5.489 -14.428 1.00 86.75 85 SER A O 1
ATOM 691 N N . HIS A 1 86 ? 10.548 7.160 -13.430 1.00 85.12 86 HIS A N 1
ATOM 692 C CA . HIS A 1 86 ? 11.365 7.537 -14.583 1.00 85.12 86 HIS A CA 1
ATOM 693 C C . HIS A 1 86 ? 12.773 6.923 -14.548 1.00 85.12 86 HIS A C 1
ATOM 695 O O . HIS A 1 86 ? 13.594 7.222 -15.416 1.00 85.12 86 HIS A O 1
ATOM 701 N N . THR A 1 87 ? 13.076 6.100 -13.539 1.00 91.81 87 THR A N 1
ATOM 702 C CA . THR A 1 87 ? 14.416 5.540 -13.301 1.00 91.81 87 THR A CA 1
ATOM 703 C C . THR A 1 87 ? 14.466 4.019 -13.426 1.00 91.81 87 THR A C 1
ATOM 705 O O . THR A 1 87 ? 15.530 3.484 -13.741 1.00 91.81 87 THR A O 1
ATOM 708 N N . ILE A 1 88 ? 13.343 3.324 -13.213 1.00 90.94 88 ILE A N 1
ATOM 709 C CA . I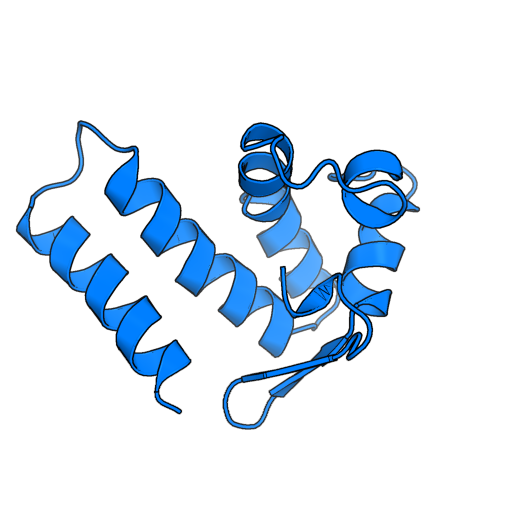LE A 1 88 ? 13.249 1.863 -13.337 1.00 90.94 88 ILE A CA 1
ATOM 710 C C . ILE A 1 88 ? 13.409 1.45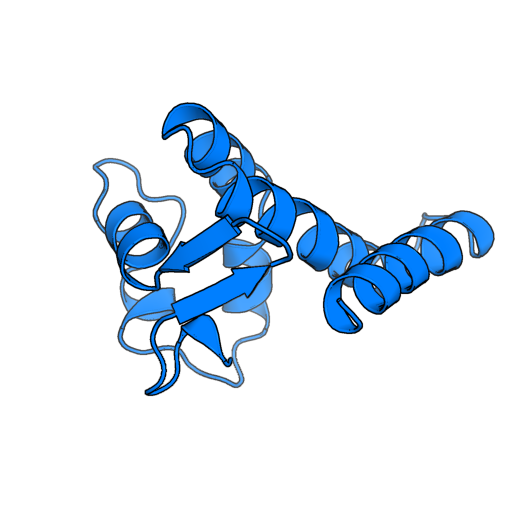2 -14.806 1.00 90.94 88 ILE A C 1
ATOM 712 O O . ILE A 1 88 ? 12.905 2.106 -15.722 1.00 90.94 88 ILE A O 1
ATOM 716 N N . SER A 1 89 ? 14.117 0.348 -15.055 1.00 93.56 89 SER A N 1
ATOM 717 C CA . SER A 1 89 ? 14.277 -0.155 -16.417 1.00 93.56 89 SER A CA 1
ATOM 718 C C . SER A 1 89 ? 12.959 -0.705 -16.976 1.00 93.56 89 SER A C 1
ATOM 720 O O . SER A 1 89 ? 12.162 -1.309 -16.261 1.00 93.56 89 SER A O 1
ATOM 722 N N . HIS A 1 90 ? 12.756 -0.610 -18.294 1.00 90.94 90 HIS A N 1
ATOM 723 C CA . HIS A 1 90 ? 11.561 -1.163 -18.951 1.00 90.94 90 HIS A CA 1
ATOM 724 C C . HIS A 1 90 ? 11.321 -2.648 -18.624 1.00 90.94 90 HIS A C 1
ATOM 726 O O . HIS A 1 90 ? 10.181 -3.094 -18.523 1.00 90.94 90 HIS A O 1
ATOM 732 N N . ARG A 1 91 ? 12.393 -3.433 -18.446 1.00 94.50 91 ARG A N 1
ATOM 733 C CA . ARG A 1 91 ? 12.293 -4.853 -18.087 1.00 94.50 91 ARG A CA 1
ATOM 734 C C . ARG A 1 91 ? 11.684 -5.042 -16.697 1.00 94.50 91 ARG A C 1
ATOM 736 O O . ARG A 1 91 ? 10.836 -5.913 -16.528 1.00 94.50 91 ARG A O 1
ATOM 743 N N . GLU A 1 92 ? 12.134 -4.260 -15.723 1.00 93.25 92 GLU A N 1
ATOM 744 C CA . GLU A 1 92 ? 11.632 -4.306 -14.347 1.00 93.25 92 GLU A CA 1
ATOM 745 C C . GLU A 1 92 ? 10.193 -3.794 -14.277 1.00 93.25 92 GLU A C 1
ATOM 747 O O . GLU A 1 92 ? 9.352 -4.469 -13.690 1.00 93.25 92 GLU A O 1
ATOM 752 N N . GLN A 1 93 ? 9.876 -2.701 -14.983 1.00 93.12 93 GLN A N 1
ATOM 753 C CA . GLN A 1 93 ? 8.504 -2.193 -15.092 1.00 93.12 93 GLN A CA 1
ATOM 754 C C . GLN A 1 93 ? 7.545 -3.263 -15.630 1.00 93.12 93 GLN A C 1
ATOM 756 O O . GLN A 1 93 ? 6.499 -3.522 -15.038 1.00 93.12 93 GLN A O 1
ATOM 761 N N . ILE A 1 94 ? 7.915 -3.940 -16.726 1.00 93.12 94 ILE A N 1
ATOM 762 C CA . ILE A 1 94 ? 7.102 -5.024 -17.297 1.00 93.12 94 ILE A CA 1
ATOM 763 C C . ILE A 1 94 ? 6.917 -6.152 -16.279 1.00 93.12 94 ILE A C 1
ATOM 765 O O . ILE A 1 94 ? 5.815 -6.681 -16.154 1.00 93.12 94 ILE A O 1
ATOM 769 N N . HIS A 1 95 ? 7.963 -6.523 -15.540 1.00 94.38 95 HIS A N 1
ATOM 770 C CA . HIS A 1 95 ? 7.874 -7.584 -14.541 1.00 94.38 95 HIS A CA 1
ATOM 771 C C . HIS A 1 95 ? 6.920 -7.222 -13.391 1.00 94.38 95 HIS A C 1
ATOM 773 O O . HIS A 1 95 ? 6.063 -8.033 -13.043 1.00 94.38 95 HIS A O 1
ATOM 779 N N . MET A 1 96 ? 7.010 -6.000 -12.860 1.00 94.19 96 MET A N 1
ATOM 780 C CA . MET A 1 96 ? 6.120 -5.487 -11.809 1.00 94.19 96 MET A CA 1
ATOM 781 C C . MET A 1 96 ? 4.655 -5.455 -12.269 1.00 94.19 96 MET A C 1
ATOM 783 O O . MET A 1 96 ? 3.765 -5.951 -11.577 1.00 94.19 96 MET A O 1
ATOM 787 N N . VAL A 1 97 ? 4.395 -4.957 -13.482 1.00 92.81 97 VAL A N 1
ATOM 788 C CA . VAL A 1 97 ? 3.037 -4.905 -14.047 1.00 92.81 97 VAL A CA 1
ATOM 789 C C . VAL A 1 97 ? 2.489 -6.308 -14.340 1.00 92.81 97 VAL A C 1
ATOM 791 O O . VAL A 1 97 ? 1.317 -6.578 -14.068 1.00 92.81 97 VAL A O 1
ATOM 794 N N . LEU A 1 98 ? 3.313 -7.231 -14.850 1.00 93.69 98 LEU A N 1
ATOM 795 C CA . LEU A 1 98 ? 2.905 -8.623 -15.078 1.00 93.69 98 LEU A CA 1
ATOM 796 C C . LEU A 1 98 ? 2.596 -9.356 -13.770 1.00 93.69 98 LEU A C 1
ATOM 798 O O . LEU A 1 98 ? 1.651 -10.146 -13.739 1.00 93.69 98 LEU A O 1
ATOM 802 N N . LEU A 1 99 ? 3.340 -9.079 -12.695 1.00 91.25 99 LEU A N 1
ATOM 803 C CA . LEU A 1 99 ? 3.052 -9.614 -11.365 1.00 91.25 99 LEU A CA 1
ATOM 804 C C . LEU A 1 99 ? 1.647 -9.187 -10.916 1.00 91.25 99 LEU A C 1
ATOM 806 O O . LEU A 1 99 ? 0.823 -10.037 -10.583 1.00 91.25 99 LEU A O 1
ATOM 810 N N . ALA A 1 100 ? 1.327 -7.894 -10.993 1.00 91.19 100 ALA A N 1
ATOM 811 C CA . ALA A 1 100 ? -0.008 -7.403 -10.651 1.00 91.19 100 ALA A CA 1
ATOM 812 C C . ALA A 1 100 ? -1.108 -7.970 -11.559 1.00 91.19 100 ALA A C 1
ATOM 814 O O . ALA A 1 100 ? -2.199 -8.297 -11.086 1.0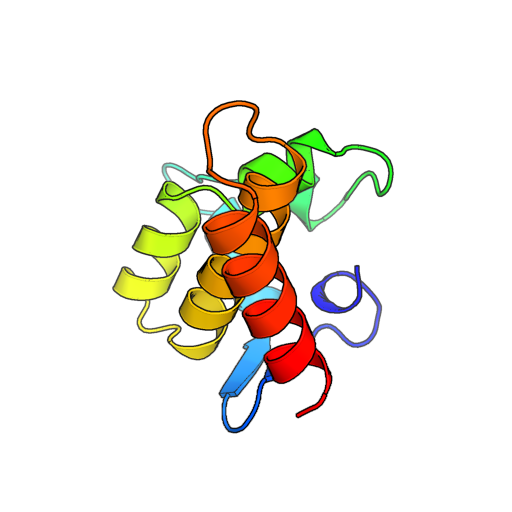0 91.19 100 ALA A O 1
ATOM 815 N N . TYR A 1 101 ? -0.826 -8.151 -12.852 1.00 91.31 101 TYR A N 1
ATOM 816 C CA . TYR A 1 101 ? -1.758 -8.793 -13.777 1.00 91.31 101 TYR A CA 1
ATOM 817 C C . TYR A 1 101 ? -2.052 -10.250 -13.392 1.00 91.31 101 TYR A C 1
ATOM 819 O O . TYR A 1 101 ? -3.212 -10.661 -13.398 1.00 91.31 101 TYR A O 1
ATOM 827 N N . PHE A 1 102 ? -1.027 -11.018 -13.017 1.00 89.56 102 PHE A N 1
ATOM 828 C CA . PHE A 1 102 ? -1.176 -12.399 -12.561 1.00 89.56 102 PHE A CA 1
ATOM 829 C C . PHE A 1 102 ? -2.050 -12.488 -11.304 1.00 89.56 102 PHE A C 1
ATOM 831 O O . PHE A 1 102 ? -3.003 -13.262 -11.276 1.00 89.56 102 PHE A O 1
ATOM 838 N N . PHE A 1 103 ? -1.794 -11.638 -10.307 1.00 84.75 103 PHE A N 1
ATOM 839 C CA . PHE A 1 103 ? -2.590 -11.591 -9.075 1.00 84.75 103 PHE A CA 1
ATOM 840 C C . PHE A 1 103 ? -4.034 -11.132 -9.287 1.00 84.75 103 PHE A C 1
ATOM 842 O O . PHE A 1 103 ? -4.900 -11.487 -8.498 1.00 84.75 103 PHE A O 1
ATOM 849 N N . ARG A 1 104 ? -4.310 -10.358 -10.340 1.00 82.69 104 ARG A N 1
ATOM 850 C CA . ARG A 1 104 ? -5.680 -10.004 -10.730 1.00 82.69 104 ARG A CA 1
ATOM 851 C C . ARG A 1 104 ? -6.429 -11.172 -11.390 1.00 82.69 104 ARG A C 1
ATOM 853 O O . ARG A 1 104 ? -7.657 -11.171 -11.383 1.00 82.69 104 ARG A O 1
ATOM 860 N N . MET A 1 105 ? -5.716 -12.086 -12.049 1.00 80.38 105 MET A N 1
ATOM 861 C CA . MET A 1 105 ? -6.312 -13.196 -12.805 1.00 80.38 105 MET A CA 1
ATOM 862 C C . MET A 1 105 ? -6.716 -14.379 -11.914 1.00 80.38 105 MET A C 1
ATOM 864 O O . MET A 1 105 ? -7.602 -15.141 -12.300 1.00 80.38 105 MET A O 1
ATOM 868 N N . ILE A 1 106 ? -6.059 -14.529 -10.763 1.00 70.75 106 ILE A N 1
ATOM 869 C CA . ILE A 1 106 ? -6.360 -15.537 -9.734 1.00 70.75 106 ILE A CA 1
ATOM 870 C C . ILE A 1 106 ? -7.504 -15.049 -8.851 1.00 70.75 106 ILE A C 1
ATOM 872 O O . ILE A 1 106 ? -8.403 -15.874 -8.576 1.00 70.75 106 ILE A O 1
#

Sequence (106 aa):
NNLFTGVRQLVLGNHLIYYEQVRSMAYNQDPPLYVWDVEKLDHQDDCAAVRLFSAVNLDHAIECSHSGLAIFFFVFGEAYDAYQSHTISHREQIHMVLLAYFFRMI

Mean predicted aligned error: 5.1 Å

Solvent-accessible surface area (backbone atoms only — not comparable to full-atom values): 5938 Å² total; per-residue (Å²): 107,67,46,80,36,98,70,37,45,44,77,52,78,96,26,76,34,49,36,64,67,58,49,54,44,28,70,42,99,81,39,73,39,55,54,51,62,63,80,60,54,58,92,82,45,63,65,49,54,53,45,60,38,28,69,68,44,33,52,51,26,52,76,70,66,35,61,46,49,23,51,49,33,48,41,54,26,44,30,50,47,44,73,70,49,91,78,69,51,73,69,57,30,51,49,35,43,49,51,36,51,52,63,70,72,96

Foldseek 3Di:
DVCLDPVQWDDFPPAIDGLVVLCVQCPDPDRLAPNCLRNVNPPPPVVSVLSCLDPVVLVVCVVVVRVVSNVVSVLVSLLVCLVVDPPDDPVSNVVSVVSNVVRVVD

Secondary structure (DSSP, 8-state):
-GGGSTT-EEEETTEEEEHHHHHHHHTSSS-SS-HHHHHS--TT-HHHHHHHTSHHHHHHHHHTT-HHHHHHHHHHHHHHHHHH-SSS-HHHHHHHHHHHHHHHH-

Nearest PDB structures (foldseek):
  5m37-assembly1_B  TM=3.185E-01  e=9.558E+00  Homo sapiens
  5dwe-assembly1_B  TM=2.322E-01  e=4.612E+00  Homo sapiens

Radius of gyration: 13.77 Å; Cα contacts (8 Å, |Δi|>4): 110; chains: 1; bounding box: 35×30×36 Å

Organism: Pleurotus eryngii (NCBI:txid5323)